Protein AF-A0A6C0I643-F1 (afdb_monomer_lite)

Secondary structure (DSSP, 8-state):
----HHHHHHHH-HHHHHHHGGGG-EEEEHHHHHSSPPSEEEEE-TT----HHHHHHHHHHHHTTSTT-HHHHHHHHHHHHHHHHHGGGS--TT-SEEEEEETTEEEEEEEEGGGTTS--SEEEEEEHHHHHHHHHHHHHHHHHHHHHHHHHHHHHHHHHHHHHHHHHHHTT------TTSS--

Foldseek 3Di:
DQDQLVNLCVLLDLVNLLVCQQVQKDKDFVVLVVPADELEEAEAEPVRPDDLVVVLVVLCVSCVPPPPPDSVSVSVSVVSVSCVVNVVVHPPNLAQWEFEDEPPHTYYIYGYPVCPVPNSRIYIYHYSVSSSVVSVVSSVVVVVVVVVVVVVVVVVVVVVVVVVVVVCVVVVNDPDDPVPPVPD

Sequence (184 aa):
MVYSIDNLIQQCGKQTAMDILPSLFIKINTSSAVEKMSMLDYEYDVFFNISSYMVTNELIKAYINKENSTEYVQELMSVISLFYNCRNSIDSADVDYIVISYLGDFQVRFKNKSATDKPYGKSLYLDMQSLRIALIDEYTIQIWRRNYMVFRNGVKMIGGYFALKYVLDYFGINYYNWSGLIGM

Radius of gyration: 25.9 Å; chains: 1; bounding box: 64×32×79 Å

Organism: NCBI:txid1070528

pLDDT: mean 79.0, std 12.14, range [32.66, 92.5]

Structure (mmCIF, N/CA/C/O backbone):
data_AF-A0A6C0I643-F1
#
_entry.id   AF-A0A6C0I643-F1
#
loop_
_atom_site.group_PDB
_atom_site.id
_atom_site.type_symbol
_atom_site.label_atom_id
_atom_site.label_alt_id
_atom_site.label_comp_id
_atom_site.label_asym_id
_atom_site.label_entity_id
_atom_site.label_seq_id
_atom_site.pdbx_PDB_ins_code
_atom_site.Cartn_x
_atom_site.Cartn_y
_atom_site.Cartn_z
_atom_site.occupancy
_atom_site.B_iso_or_equiv
_atom_site.auth_seq_id
_atom_site.auth_comp_id
_atom_site.auth_asym_id
_atom_site.auth_atom_id
_atom_site.pdbx_PDB_model_num
ATOM 1 N N . MET A 1 1 ? 19.540 -2.004 3.974 1.00 43.12 1 MET A N 1
ATOM 2 C CA . MET A 1 1 ? 18.983 -0.642 3.857 1.00 43.12 1 MET A CA 1
ATOM 3 C C . MET A 1 1 ? 17.473 -0.811 3.944 1.00 43.12 1 MET A C 1
ATOM 5 O O . MET A 1 1 ? 16.909 -1.411 3.040 1.00 43.12 1 MET A O 1
ATOM 9 N N . VAL A 1 2 ? 16.851 -0.476 5.076 1.00 56.78 2 VAL A N 1
ATOM 10 C CA . VAL A 1 2 ? 15.389 -0.574 5.227 1.00 56.78 2 VAL A CA 1
ATOM 11 C C . VAL A 1 2 ? 14.826 0.738 4.694 1.00 56.78 2 VAL A C 1
ATOM 13 O O . VAL A 1 2 ? 15.114 1.792 5.248 1.00 56.78 2 VAL A O 1
ATOM 16 N N . TYR A 1 3 ? 14.132 0.705 3.557 1.00 70.88 3 TYR A N 1
ATOM 17 C CA . TYR A 1 3 ? 13.508 1.908 3.009 1.00 70.88 3 TYR A CA 1
ATOM 18 C C . TYR A 1 3 ? 1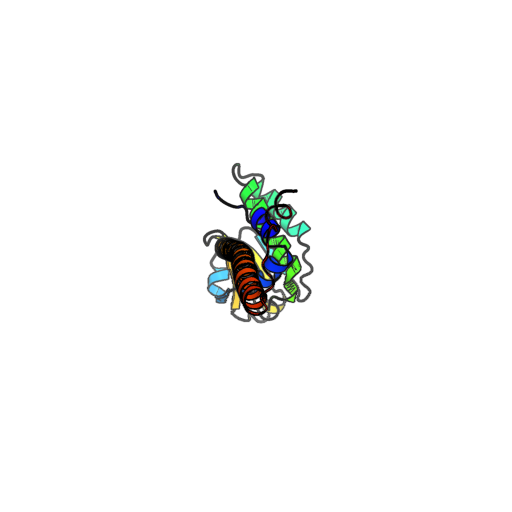2.211 2.178 3.765 1.00 70.88 3 TYR A C 1
ATOM 20 O O . TYR A 1 3 ? 11.333 1.311 3.775 1.00 70.88 3 TYR A O 1
ATOM 28 N N . SER A 1 4 ? 12.087 3.355 4.382 1.00 85.94 4 SER A N 1
ATOM 29 C CA . SER A 1 4 ? 10.826 3.794 4.980 1.00 85.94 4 SER A CA 1
ATOM 30 C C . SER A 1 4 ? 9.737 3.887 3.908 1.00 85.94 4 SER A C 1
ATOM 32 O O . SER A 1 4 ? 10.012 4.212 2.748 1.00 85.94 4 SER A O 1
ATOM 34 N N . ILE A 1 5 ? 8.488 3.606 4.291 1.00 86.50 5 ILE A N 1
ATOM 35 C CA . ILE A 1 5 ? 7.346 3.670 3.363 1.00 86.50 5 ILE A CA 1
ATOM 36 C C . ILE A 1 5 ? 7.222 5.070 2.746 1.00 86.50 5 ILE A C 1
ATOM 38 O O . ILE A 1 5 ? 6.953 5.189 1.554 1.00 86.50 5 ILE A O 1
ATOM 42 N N . ASP A 1 6 ? 7.489 6.125 3.517 1.00 87.88 6 ASP A N 1
ATOM 43 C CA . ASP A 1 6 ? 7.437 7.500 3.015 1.00 87.88 6 ASP A CA 1
ATOM 44 C C . ASP A 1 6 ? 8.450 7.751 1.889 1.00 87.88 6 ASP A C 1
ATOM 46 O O . ASP A 1 6 ? 8.089 8.245 0.820 1.00 87.88 6 ASP A O 1
ATOM 50 N N . ASN A 1 7 ? 9.700 7.310 2.074 1.00 88.38 7 ASN A N 1
ATOM 51 C CA . ASN A 1 7 ? 10.729 7.427 1.043 1.00 88.38 7 ASN A CA 1
ATOM 52 C C . ASN A 1 7 ? 10.357 6.636 -0.217 1.00 88.38 7 ASN A C 1
ATOM 54 O O . ASN A 1 7 ? 10.572 7.118 -1.328 1.00 88.38 7 ASN A O 1
ATOM 58 N N . LEU A 1 8 ? 9.773 5.445 -0.062 1.00 88.69 8 LEU A N 1
ATOM 59 C CA . LEU A 1 8 ? 9.316 4.638 -1.195 1.00 88.69 8 LEU A CA 1
ATOM 60 C C . LEU A 1 8 ? 8.178 5.323 -1.962 1.00 88.69 8 LEU A C 1
ATOM 62 O O . LEU A 1 8 ? 8.207 5.354 -3.192 1.00 88.69 8 LEU A O 1
ATOM 66 N N . ILE A 1 9 ? 7.214 5.927 -1.260 1.00 89.25 9 ILE A N 1
ATOM 67 C CA . ILE A 1 9 ? 6.133 6.707 -1.880 1.00 89.25 9 ILE A CA 1
ATOM 68 C C . ILE A 1 9 ? 6.710 7.895 -2.660 1.00 89.25 9 ILE A C 1
ATOM 70 O O . ILE A 1 9 ? 6.294 8.147 -3.793 1.00 89.25 9 ILE A O 1
ATOM 74 N N . GLN A 1 10 ? 7.679 8.614 -2.088 1.00 89.94 10 GLN A N 1
ATOM 75 C CA . GLN A 1 10 ? 8.332 9.738 -2.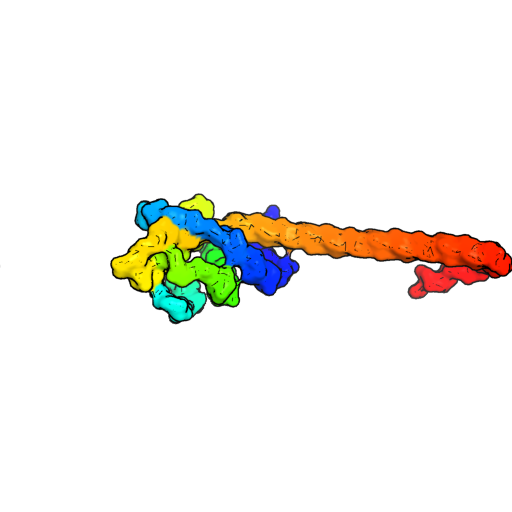764 1.00 89.94 10 GLN A CA 1
ATOM 76 C C . GLN A 1 10 ? 9.093 9.291 -4.021 1.00 89.94 10 GLN A C 1
ATOM 78 O O . GLN A 1 10 ? 9.027 9.966 -5.047 1.00 89.94 10 GLN A O 1
ATOM 83 N N . GLN A 1 11 ? 9.775 8.145 -3.968 1.00 88.69 11 GLN A N 1
ATOM 84 C CA . GLN A 1 11 ? 10.548 7.609 -5.092 1.00 88.69 11 GLN A CA 1
ATOM 85 C C . GLN A 1 11 ? 9.674 7.057 -6.226 1.00 88.69 11 GLN A C 1
ATOM 87 O O . GLN A 1 11 ? 9.994 7.287 -7.389 1.00 88.69 11 GLN A O 1
ATOM 92 N N . CYS A 1 12 ? 8.583 6.355 -5.907 1.00 87.69 12 CYS A N 1
ATOM 93 C CA . CYS A 1 12 ? 7.667 5.785 -6.908 1.00 87.69 12 CYS A CA 1
ATOM 94 C C . CYS A 1 12 ? 6.665 6.808 -7.462 1.00 87.69 12 CYS A C 1
ATOM 96 O O . CYS A 1 12 ? 6.056 6.582 -8.512 1.00 87.69 12 CYS A O 1
ATOM 98 N N . GLY A 1 13 ? 6.458 7.903 -6.727 1.00 88.69 13 GLY A N 1
ATOM 99 C CA . GLY A 1 13 ? 5.405 8.883 -6.950 1.00 88.69 13 GLY A CA 1
ATOM 100 C C . GLY A 1 13 ? 4.137 8.566 -6.151 1.00 88.69 13 GLY A C 1
ATOM 101 O O . GLY A 1 13 ? 3.645 7.437 -6.129 1.00 88.69 13 GLY A O 1
ATOM 102 N N . LYS A 1 14 ? 3.558 9.606 -5.534 1.00 89.75 14 LYS A N 1
ATOM 103 C CA . LYS A 1 14 ? 2.341 9.493 -4.711 1.00 89.75 14 LYS A CA 1
ATOM 104 C C . LYS A 1 14 ? 1.160 8.891 -5.477 1.00 89.75 14 LYS A C 1
ATOM 106 O O . LYS A 1 14 ? 0.424 8.098 -4.904 1.00 89.75 14 LYS A O 1
ATOM 111 N N . GLN A 1 15 ? 0.987 9.250 -6.751 1.00 90.62 15 GLN A N 1
ATOM 112 C CA . GLN A 1 15 ? -0.096 8.711 -7.581 1.00 90.62 15 GLN A CA 1
ATOM 113 C C . GLN A 1 15 ? 0.035 7.199 -7.756 1.00 90.62 15 GLN A C 1
ATOM 115 O O . GLN A 1 15 ? -0.902 6.476 -7.453 1.00 90.62 15 GLN A O 1
ATOM 120 N N . THR A 1 16 ? 1.226 6.721 -8.112 1.00 90.25 16 THR A N 1
ATOM 121 C CA . THR A 1 16 ? 1.519 5.292 -8.256 1.00 90.25 16 THR A CA 1
ATOM 122 C C . THR A 1 16 ? 1.202 4.519 -6.975 1.00 90.25 16 THR A C 1
ATOM 124 O O . THR A 1 16 ? 0.566 3.471 -7.013 1.00 90.25 16 THR A O 1
ATOM 127 N N . ALA A 1 17 ? 1.587 5.062 -5.815 1.00 90.56 17 ALA A N 1
ATOM 128 C CA . ALA A 1 17 ? 1.269 4.449 -4.529 1.00 90.56 17 ALA A CA 1
ATOM 129 C C . ALA A 1 17 ? -0.250 4.397 -4.260 1.00 90.56 17 ALA A C 1
ATOM 131 O O . ALA A 1 17 ? -0.745 3.389 -3.758 1.00 90.56 17 ALA A O 1
ATOM 132 N N . MET A 1 18 ? -0.996 5.449 -4.620 1.00 91.44 18 MET A N 1
ATOM 133 C CA . MET A 1 18 ? -2.463 5.475 -4.520 1.00 91.44 18 MET A CA 1
ATOM 134 C C . MET A 1 18 ? -3.142 4.501 -5.488 1.00 91.44 18 MET A C 1
ATOM 136 O O . MET A 1 18 ? -4.204 3.982 -5.158 1.00 91.44 18 MET A O 1
ATOM 140 N N . ASP A 1 19 ? -2.541 4.239 -6.647 1.00 90.81 19 ASP A N 1
ATOM 141 C CA . ASP A 1 19 ? -3.071 3.300 -7.639 1.00 90.81 19 ASP A CA 1
ATOM 142 C C . ASP A 1 19 ? -2.846 1.839 -7.206 1.00 90.81 19 ASP A C 1
ATOM 144 O O . ASP A 1 19 ? -3.694 0.978 -7.440 1.00 90.81 19 ASP A O 1
ATOM 148 N N . ILE A 1 20 ? -1.730 1.555 -6.523 1.00 91.31 20 ILE A N 1
ATOM 149 C CA . ILE A 1 20 ? -1.397 0.215 -6.019 1.00 91.31 20 ILE A CA 1
ATOM 150 C C . ILE A 1 20 ? -2.209 -0.132 -4.766 1.00 91.31 20 ILE A C 1
ATOM 152 O O . ILE A 1 20 ? -2.690 -1.261 -4.647 1.00 91.31 20 ILE A O 1
ATOM 156 N N . LEU A 1 21 ? -2.381 0.813 -3.833 1.00 91.75 21 LEU A N 1
ATOM 157 C CA . LEU A 1 21 ? -2.927 0.531 -2.500 1.00 91.75 21 LEU A CA 1
ATOM 158 C C . LEU A 1 21 ? -4.264 -0.240 -2.502 1.00 91.75 21 LEU A C 1
ATOM 160 O O . LEU A 1 21 ? -4.356 -1.218 -1.758 1.00 91.75 21 LEU A O 1
ATOM 164 N N . PRO A 1 22 ? -5.285 0.119 -3.310 1.00 90.31 22 PRO A N 1
ATOM 165 C CA . PRO A 1 22 ? -6.567 -0.584 -3.306 1.00 90.31 22 PRO A CA 1
ATOM 166 C C . PRO A 1 22 ? -6.438 -2.078 -3.611 1.00 90.31 22 PRO A C 1
ATOM 168 O O . PRO A 1 22 ? -7.154 -2.886 -3.027 1.00 90.31 22 PRO A O 1
ATOM 171 N N . SER A 1 23 ? -5.493 -2.457 -4.479 1.00 90.75 23 SER A N 1
ATOM 172 C CA . SER A 1 23 ? -5.272 -3.856 -4.869 1.00 90.75 23 SER A CA 1
ATOM 173 C C . SER A 1 23 ? -4.659 -4.721 -3.762 1.00 90.75 23 SER A C 1
ATOM 175 O O . SER A 1 23 ? -4.735 -5.946 -3.827 1.00 90.75 23 SER A O 1
ATOM 177 N N . LEU A 1 24 ? -4.074 -4.094 -2.739 1.00 92.00 24 LEU A N 1
ATOM 178 C CA . LEU A 1 24 ? -3.425 -4.780 -1.622 1.00 92.00 24 LEU A CA 1
ATOM 179 C C . LEU A 1 24 ? -4.389 -5.121 -0.484 1.00 92.00 24 LEU A C 1
ATOM 181 O O . LEU A 1 24 ? -4.018 -5.853 0.433 1.00 92.00 24 LEU A O 1
ATOM 185 N N . PHE A 1 25 ? -5.614 -4.596 -0.523 1.00 90.75 25 PHE A N 1
ATOM 186 C CA . PHE A 1 25 ? -6.627 -4.953 0.455 1.00 90.75 25 PHE A CA 1
ATOM 187 C C . PHE A 1 25 ? -7.164 -6.357 0.190 1.00 90.75 25 PHE A C 1
ATOM 189 O O . PHE A 1 25 ? -7.662 -6.673 -0.889 1.00 90.75 25 PHE A O 1
ATOM 196 N N . ILE A 1 26 ? -7.128 -7.190 1.224 1.00 90.25 26 ILE A N 1
ATOM 197 C CA . ILE A 1 26 ? -7.642 -8.556 1.189 1.00 90.25 26 ILE A CA 1
ATOM 198 C C . ILE A 1 26 ? -8.956 -8.598 1.965 1.00 90.25 26 ILE A C 1
ATOM 200 O O . ILE A 1 26 ? -9.055 -8.063 3.069 1.00 90.25 26 ILE A O 1
ATOM 204 N N . LYS A 1 27 ? -9.976 -9.253 1.404 1.00 89.81 27 LYS A N 1
ATOM 205 C CA . LYS A 1 27 ? -11.232 -9.515 2.117 1.00 89.81 27 LYS A CA 1
ATOM 206 C C . LYS A 1 27 ? -11.026 -10.708 3.059 1.00 89.81 27 LYS A C 1
ATOM 208 O O . LYS A 1 27 ? -10.778 -11.819 2.600 1.00 89.81 27 LYS A O 1
ATOM 213 N N . ILE A 1 28 ? -11.133 -10.476 4.364 1.00 86.94 28 ILE A N 1
ATOM 214 C CA . ILE A 1 28 ? -11.069 -11.499 5.417 1.00 86.94 28 ILE A CA 1
ATOM 215 C C . ILE A 1 28 ? -12.442 -11.680 6.069 1.00 86.94 28 ILE A C 1
ATOM 217 O O . ILE A 1 28 ? -13.304 -10.808 5.968 1.00 86.94 28 ILE A O 1
ATOM 221 N N . ASN A 1 29 ? -12.652 -12.807 6.750 1.00 86.25 29 ASN A N 1
ATOM 222 C CA . ASN A 1 29 ? -13.860 -13.001 7.549 1.00 86.25 29 ASN A CA 1
ATOM 223 C C . ASN A 1 29 ? -13.843 -12.050 8.755 1.00 86.25 29 ASN A C 1
ATOM 225 O O . ASN A 1 29 ? -12.818 -11.897 9.426 1.00 86.25 29 ASN A O 1
ATOM 229 N N . THR A 1 30 ? -14.985 -11.430 9.038 1.00 82.31 30 THR A N 1
ATOM 230 C CA . THR A 1 30 ? -15.157 -10.511 10.163 1.00 82.31 30 THR A CA 1
ATOM 231 C C . THR A 1 30 ? -14.813 -11.148 11.509 1.00 82.31 30 THR A C 1
ATOM 233 O O . THR A 1 30 ? -14.237 -10.471 12.358 1.00 82.31 30 THR A O 1
ATOM 236 N N . SER A 1 31 ? -15.067 -12.448 11.702 1.00 80.44 31 SER A N 1
ATOM 237 C CA . SER A 1 31 ? -14.719 -13.150 12.950 1.00 80.44 31 SER A CA 1
ATOM 238 C C . SER A 1 31 ? -13.229 -13.032 13.290 1.00 80.44 31 SER A C 1
ATOM 240 O O . SER A 1 31 ? -12.871 -12.644 14.400 1.00 80.44 31 SER A O 1
ATOM 242 N N . SER A 1 32 ? -12.360 -13.235 12.297 1.00 75.88 32 SER A N 1
ATOM 243 C CA . SER A 1 32 ? -10.907 -13.104 12.441 1.00 75.88 32 SER A CA 1
ATOM 244 C C . SER A 1 32 ? -10.470 -11.681 12.782 1.00 75.88 32 SER A C 1
ATOM 246 O O . SER A 1 32 ? -9.399 -11.482 13.356 1.00 75.88 32 SER A O 1
ATOM 248 N N . ALA A 1 33 ? -11.280 -10.684 12.417 1.00 73.69 33 ALA A N 1
ATOM 249 C CA . ALA A 1 33 ? -10.994 -9.297 12.728 1.00 73.69 33 ALA A CA 1
ATOM 250 C C . ALA A 1 33 ? -11.420 -8.907 14.148 1.00 73.69 33 ALA A C 1
ATOM 252 O O . ALA A 1 33 ? -10.737 -8.095 14.766 1.00 73.69 33 ALA A O 1
ATOM 253 N N . VAL A 1 34 ? -12.512 -9.484 14.656 1.00 74.12 34 VAL A N 1
ATOM 254 C CA . VAL A 1 34 ? -13.067 -9.214 15.993 1.00 74.12 34 VAL A CA 1
ATOM 255 C C . VAL A 1 34 ? -12.226 -9.856 17.097 1.00 74.12 34 VAL A C 1
ATOM 257 O O . VAL A 1 34 ? -12.039 -9.250 18.147 1.00 74.12 34 VAL A O 1
ATOM 260 N N . GLU A 1 35 ? -11.691 -11.054 16.857 1.00 72.88 35 GLU A N 1
ATOM 261 C CA . GLU A 1 35 ? -10.912 -11.809 17.852 1.00 72.88 35 GLU A CA 1
ATOM 262 C C . GLU A 1 35 ? -9.580 -11.142 18.228 1.00 72.88 35 GLU A C 1
ATOM 264 O O . GLU A 1 35 ? -9.071 -11.342 19.330 1.00 72.88 35 GLU A O 1
ATOM 269 N N . LYS A 1 36 ? -9.005 -10.333 17.331 1.00 76.00 36 LYS A N 1
ATOM 270 C CA . LYS A 1 36 ? -7.760 -9.605 17.598 1.00 76.00 36 LYS A CA 1
ATOM 271 C C . LYS A 1 36 ? -8.047 -8.285 18.306 1.00 76.00 36 LYS A C 1
ATOM 273 O O . LYS A 1 36 ? -8.983 -7.577 17.952 1.00 76.00 36 LYS A O 1
ATOM 278 N N . MET A 1 37 ? -7.215 -7.905 19.268 1.00 75.19 37 MET A N 1
ATOM 279 C CA . MET A 1 37 ? -7.291 -6.576 19.876 1.00 75.19 37 MET A CA 1
ATOM 280 C C . MET A 1 37 ? -6.604 -5.563 18.954 1.00 75.19 37 MET A C 1
ATOM 282 O O . MET A 1 37 ? -5.454 -5.759 18.567 1.00 75.19 37 MET A O 1
ATOM 286 N N . SER A 1 38 ? -7.320 -4.512 18.568 1.00 78.75 38 SER A N 1
ATOM 287 C CA . SER A 1 38 ? -6.771 -3.360 17.849 1.00 78.75 38 SER A CA 1
ATOM 288 C C . SER A 1 38 ? -6.223 -2.352 18.846 1.00 78.75 38 SER A C 1
ATOM 290 O O . SER A 1 38 ? -6.775 -2.163 19.930 1.00 78.75 38 SER A O 1
ATOM 292 N N . MET A 1 39 ? -5.139 -1.678 18.472 1.00 77.50 39 MET A N 1
ATOM 293 C CA . MET A 1 39 ? -4.601 -0.601 19.299 1.00 77.50 39 MET A CA 1
ATOM 294 C C . MET A 1 39 ? -5.484 0.652 19.254 1.00 77.50 39 MET A C 1
ATOM 296 O O . MET A 1 39 ? -5.639 1.321 20.273 1.00 77.50 39 MET A O 1
ATOM 300 N N . LEU A 1 40 ? -6.080 0.948 18.097 1.00 80.50 40 LEU A N 1
ATOM 301 C CA . LEU A 1 40 ? -7.059 2.018 17.928 1.00 80.50 40 LEU A CA 1
ATOM 302 C C . LEU A 1 40 ? -8.279 1.526 17.152 1.00 80.50 40 LEU A C 1
ATOM 304 O O . LEU A 1 40 ? -8.145 0.918 16.085 1.00 80.50 40 LEU A O 1
ATOM 308 N N . ASP A 1 41 ? -9.455 1.855 17.680 1.00 81.88 41 ASP A N 1
ATOM 309 C CA . ASP A 1 41 ? -10.755 1.583 17.079 1.00 81.88 41 ASP A CA 1
ATOM 310 C C . ASP A 1 41 ? -11.472 2.894 16.772 1.00 81.88 41 ASP A C 1
ATOM 312 O O . ASP A 1 41 ? -11.655 3.744 17.643 1.00 81.88 41 ASP A O 1
ATOM 316 N N . TYR A 1 42 ? -11.923 3.027 15.532 1.00 82.69 42 TYR A N 1
ATOM 317 C CA . TYR A 1 42 ? -12.713 4.155 15.064 1.00 82.69 42 TYR A CA 1
ATOM 318 C C . TYR A 1 42 ? -14.018 3.680 14.457 1.00 82.69 42 TYR A C 1
ATOM 320 O O . TYR A 1 42 ? -14.077 2.603 13.874 1.00 82.69 42 TYR A O 1
ATOM 328 N N . GLU A 1 43 ? -15.045 4.519 14.503 1.00 81.44 43 GLU A N 1
ATOM 329 C CA . GLU A 1 43 ? -16.298 4.270 13.795 1.00 81.44 43 GLU A CA 1
ATOM 330 C C . GLU A 1 43 ? -16.484 5.273 12.663 1.00 81.44 43 GLU A C 1
ATOM 332 O O . GLU A 1 43 ? -16.388 6.482 12.881 1.00 81.44 43 GLU A O 1
ATOM 337 N N . TYR A 1 44 ? -16.806 4.783 11.469 1.00 77.50 44 TYR A N 1
ATOM 338 C CA . TYR A 1 44 ? -17.067 5.614 10.299 1.00 77.50 44 TYR A CA 1
ATOM 339 C C . TYR A 1 44 ? -18.489 5.411 9.771 1.00 77.50 44 TYR A C 1
ATOM 341 O O . TYR A 1 44 ? -19.084 4.342 9.904 1.00 77.50 44 TYR A O 1
ATOM 349 N N . ASP A 1 45 ? -19.049 6.476 9.203 1.00 71.75 45 ASP A N 1
ATOM 350 C CA . ASP A 1 45 ? -20.286 6.460 8.426 1.00 71.75 45 ASP A CA 1
ATOM 351 C C . ASP A 1 45 ? -19.982 6.237 6.936 1.00 71.75 45 ASP A C 1
ATOM 353 O O . ASP A 1 45 ? -18.827 6.259 6.523 1.00 71.75 45 ASP A O 1
ATOM 357 N N . VAL A 1 46 ? -21.014 6.080 6.101 1.00 62.84 46 VAL A N 1
ATOM 358 C CA . VAL A 1 46 ? -20.877 5.898 4.638 1.00 62.84 46 VAL A CA 1
ATOM 359 C C . VAL A 1 46 ? -19.986 6.973 3.980 1.00 62.84 46 VAL A C 1
ATOM 361 O O . VAL A 1 46 ? -19.376 6.726 2.945 1.00 62.84 46 VAL A O 1
ATOM 364 N N . PHE A 1 47 ? -19.862 8.156 4.591 1.00 61.81 47 PHE A N 1
ATOM 365 C CA . PHE A 1 47 ? -19.071 9.279 4.079 1.00 61.81 47 PHE A CA 1
ATOM 366 C C . PHE A 1 47 ? -17.613 9.307 4.563 1.00 61.81 47 PHE A C 1
ATOM 368 O O . PHE A 1 47 ? -16.843 10.163 4.121 1.00 61.81 47 PHE A O 1
ATOM 375 N N . PHE A 1 48 ? -17.215 8.382 5.441 1.00 67.81 48 PHE A N 1
ATOM 376 C CA . PHE A 1 48 ? -15.881 8.306 6.032 1.00 67.81 48 PHE A CA 1
ATOM 377 C C . PHE A 1 48 ? -15.413 9.677 6.562 1.00 67.81 48 PHE A C 1
ATOM 379 O O . PHE A 1 48 ? -14.382 10.218 6.151 1.00 67.81 48 PHE A O 1
ATOM 386 N N . ASN A 1 49 ? -16.209 10.267 7.462 1.00 63.06 49 ASN A N 1
ATOM 387 C CA . ASN A 1 49 ? -15.995 11.624 7.991 1.00 63.06 49 ASN A CA 1
ATOM 388 C C . ASN A 1 49 ? -14.829 11.775 8.987 1.00 63.06 49 ASN A C 1
ATOM 390 O O . ASN A 1 49 ? -14.594 12.864 9.514 1.00 63.06 49 ASN A O 1
ATOM 394 N N . ILE A 1 50 ? -14.080 10.710 9.261 1.00 65.44 50 ILE A N 1
ATOM 395 C CA . ILE A 1 50 ? -12.889 10.805 10.105 1.00 65.44 50 ILE A CA 1
ATOM 396 C C . ILE A 1 50 ? -11.796 11.513 9.297 1.00 65.44 50 ILE A C 1
ATOM 398 O O . ILE A 1 50 ? -11.584 11.211 8.128 1.00 65.44 50 ILE A O 1
ATOM 402 N N . SER A 1 51 ? -11.103 12.484 9.891 1.00 72.00 51 SER A N 1
ATOM 403 C CA . SER A 1 51 ? -9.941 13.100 9.242 1.00 72.00 51 SER A CA 1
ATOM 404 C C . SER A 1 51 ? -8.681 12.281 9.515 1.00 72.00 51 SER A C 1
ATOM 406 O O . SER A 1 51 ? -8.492 11.770 10.622 1.00 72.00 51 SER A O 1
ATOM 408 N N . SER A 1 52 ? -7.771 12.218 8.538 1.00 73.12 52 SER A N 1
ATOM 409 C CA . SER A 1 52 ? -6.443 11.623 8.740 1.00 73.12 52 SER A CA 1
ATOM 410 C C . SER A 1 52 ? -5.726 12.248 9.937 1.00 73.12 52 SER A C 1
ATOM 412 O O . SER A 1 52 ? -5.169 11.527 10.757 1.00 73.12 52 SER A O 1
ATOM 414 N N . TYR A 1 53 ? -5.839 13.569 10.094 1.00 69.50 53 TYR A N 1
ATOM 415 C CA . TYR A 1 53 ? -5.237 14.336 11.182 1.00 69.50 53 TYR A CA 1
ATOM 416 C C . TYR A 1 53 ? -5.660 13.858 12.584 1.00 69.50 53 TYR A C 1
ATOM 418 O O . TYR A 1 53 ? -4.820 13.731 13.478 1.00 69.50 53 TYR A O 1
ATOM 426 N N . MET A 1 54 ? -6.949 13.554 12.781 1.00 72.50 54 MET A N 1
ATOM 427 C CA . MET A 1 54 ? -7.459 13.054 14.063 1.00 72.50 54 MET A CA 1
ATOM 428 C C . MET A 1 54 ? -6.840 11.697 14.414 1.00 72.50 54 MET A C 1
ATOM 430 O O . MET A 1 54 ? -6.299 11.537 15.507 1.00 72.50 54 MET A O 1
ATOM 434 N N . VAL A 1 55 ? -6.837 10.766 13.455 1.00 75.56 55 VAL A N 1
ATOM 435 C CA . VAL A 1 55 ? -6.247 9.428 13.629 1.00 75.56 55 VAL A CA 1
ATOM 436 C C . VAL A 1 55 ? -4.751 9.529 13.919 1.00 75.56 55 VAL A C 1
ATOM 438 O O . VAL A 1 55 ? -4.241 8.872 14.824 1.00 75.56 55 VAL A O 1
ATOM 441 N N . THR A 1 56 ? -4.033 10.396 13.200 1.00 73.19 56 THR A N 1
ATOM 442 C CA . THR A 1 56 ? -2.594 10.572 13.418 1.00 73.19 56 THR A CA 1
ATOM 443 C C . THR A 1 56 ? -2.271 11.151 14.793 1.00 73.19 56 THR A C 1
ATOM 445 O O . THR A 1 56 ? -1.314 10.713 15.424 1.00 73.19 56 THR A O 1
ATOM 448 N N . ASN A 1 57 ? -3.075 12.086 15.305 1.00 74.75 57 ASN A N 1
ATOM 449 C CA . ASN A 1 57 ? -2.854 12.662 16.633 1.00 74.75 57 ASN A CA 1
ATOM 450 C C . ASN A 1 57 ? -3.070 11.642 17.756 1.00 74.75 57 ASN A C 1
ATOM 452 O O . ASN A 1 57 ? -2.343 11.652 18.750 1.00 74.75 57 ASN A O 1
ATOM 456 N N . GLU A 1 58 ? -4.066 10.771 17.620 1.00 79.62 58 GLU A N 1
ATOM 457 C CA . GLU A 1 58 ? -4.317 9.707 18.591 1.00 79.62 58 GLU A CA 1
ATOM 458 C C . GLU A 1 58 ? -3.258 8.609 18.529 1.00 79.62 58 GLU A C 1
ATOM 460 O O . GLU A 1 58 ? -2.805 8.155 19.578 1.00 79.62 58 GLU A O 1
ATOM 465 N N . LEU A 1 59 ? -2.772 8.268 17.331 1.00 76.69 59 LEU A N 1
ATOM 466 C CA . LEU A 1 59 ? -1.606 7.400 17.167 1.00 76.69 59 LEU A CA 1
ATOM 467 C C . LEU A 1 59 ? -0.376 7.958 17.870 1.00 76.69 59 LEU A C 1
ATOM 469 O O . LEU A 1 59 ? 0.253 7.257 18.659 1.00 76.69 59 LEU A O 1
ATOM 473 N N . ILE A 1 60 ? -0.060 9.231 17.636 1.00 76.06 60 ILE A N 1
ATOM 474 C CA . ILE A 1 60 ? 1.064 9.896 18.295 1.00 76.06 60 ILE A CA 1
ATOM 475 C C . ILE A 1 60 ? 0.907 9.794 19.818 1.00 76.06 60 ILE A C 1
ATOM 477 O O . ILE A 1 60 ? 1.823 9.337 20.494 1.00 76.06 60 ILE A O 1
ATOM 481 N N . LYS A 1 61 ? -0.271 10.112 20.372 1.00 78.25 61 LYS A N 1
ATOM 482 C CA . LYS A 1 61 ? -0.533 9.985 21.818 1.00 78.25 61 LYS A CA 1
ATOM 483 C C . LYS A 1 61 ? -0.376 8.553 22.335 1.00 78.25 61 LYS A C 1
ATOM 485 O O . LYS A 1 61 ? 0.206 8.361 23.399 1.00 78.25 61 LYS A O 1
ATOM 490 N N . ALA A 1 62 ? -0.869 7.562 21.597 1.00 74.12 62 ALA A N 1
ATOM 491 C CA . ALA A 1 62 ? -0.801 6.158 21.992 1.00 74.12 62 ALA A CA 1
ATOM 492 C C . ALA A 1 62 ? 0.641 5.611 21.997 1.00 74.12 62 ALA A C 1
ATOM 494 O O . ALA A 1 62 ? 0.949 4.686 22.750 1.00 74.12 62 ALA A O 1
ATOM 495 N N . TYR A 1 63 ? 1.530 6.197 21.190 1.00 73.12 63 TYR A N 1
ATOM 496 C CA . TYR A 1 63 ? 2.913 5.747 21.026 1.00 73.12 63 TYR A CA 1
ATOM 497 C C . TYR A 1 63 ? 3.974 6.622 21.706 1.00 73.12 63 TYR A C 1
ATOM 499 O O . TYR A 1 63 ? 5.072 6.119 21.945 1.00 73.12 63 TYR A O 1
ATOM 507 N N . ILE A 1 64 ? 3.660 7.864 22.104 1.00 69.12 64 ILE A N 1
ATOM 508 C CA . ILE A 1 64 ? 4.565 8.758 22.860 1.00 69.12 64 ILE A CA 1
ATOM 509 C C . ILE A 1 64 ? 5.126 8.085 24.126 1.00 69.12 64 ILE A C 1
ATOM 511 O O . ILE A 1 64 ? 6.259 8.354 24.511 1.00 69.12 64 ILE A O 1
ATOM 515 N N . ASN A 1 65 ? 4.379 7.164 24.739 1.00 62.91 65 ASN A N 1
ATOM 516 C CA . ASN A 1 65 ? 4.807 6.458 25.952 1.00 62.91 65 ASN A CA 1
ATOM 517 C C . ASN A 1 65 ? 5.670 5.206 25.689 1.00 62.91 65 ASN A C 1
ATOM 519 O O . ASN A 1 65 ? 6.084 4.547 26.640 1.00 62.91 65 ASN A O 1
ATOM 523 N N . LYS A 1 66 ? 5.929 4.837 24.426 1.00 64.69 66 LYS A N 1
ATOM 524 C CA . LYS A 1 66 ? 6.770 3.688 24.051 1.00 64.69 66 LYS A CA 1
ATOM 525 C C . LYS A 1 66 ? 8.067 4.198 23.414 1.00 64.69 66 LYS A C 1
ATOM 527 O O . LYS A 1 66 ? 8.041 4.678 22.286 1.00 64.69 66 LYS A O 1
ATOM 532 N N . GLU A 1 67 ? 9.194 4.040 24.112 1.00 53.50 67 GLU A N 1
ATOM 533 C CA . GLU A 1 67 ? 10.534 4.592 23.800 1.00 53.50 67 GLU A CA 1
ATOM 534 C C . GLU A 1 67 ? 11.136 4.257 22.412 1.00 53.50 67 GLU A C 1
ATOM 536 O O . GLU A 1 67 ? 12.162 4.823 22.058 1.00 53.50 67 GLU A O 1
ATOM 541 N N . ASN A 1 68 ? 10.515 3.408 21.584 1.00 53.09 68 ASN A N 1
ATOM 542 C CA . ASN A 1 68 ? 11.062 2.956 20.288 1.00 53.09 68 ASN A CA 1
ATOM 543 C C . ASN A 1 68 ? 10.137 3.209 19.076 1.00 53.09 68 ASN A C 1
ATOM 545 O O . ASN A 1 68 ? 10.213 2.504 18.073 1.00 53.09 68 ASN A O 1
ATOM 549 N N . SER A 1 69 ? 9.212 4.168 19.157 1.00 61.16 69 SER A N 1
ATOM 550 C CA . SER A 1 69 ? 8.036 4.188 18.271 1.00 61.16 69 SER A CA 1
ATOM 551 C C . SER A 1 69 ? 8.015 5.228 17.147 1.00 61.16 69 SER A C 1
ATOM 553 O O . SER A 1 69 ? 7.100 5.185 16.329 1.00 61.16 69 SER A O 1
ATOM 555 N N . THR A 1 70 ? 8.968 6.159 17.063 1.00 70.06 70 THR A N 1
ATOM 556 C CA . THR A 1 70 ? 8.828 7.320 16.161 1.00 70.06 70 THR A CA 1
ATOM 557 C C . THR A 1 70 ? 8.823 6.938 14.682 1.00 70.06 70 THR A C 1
ATOM 559 O O . THR A 1 70 ? 7.945 7.388 13.951 1.00 70.06 70 THR A O 1
ATOM 562 N N . GLU A 1 71 ? 9.742 6.074 14.244 1.00 74.94 71 GLU A N 1
ATOM 563 C CA . GLU A 1 71 ? 9.821 5.623 12.846 1.00 74.94 71 GLU A CA 1
ATOM 564 C C . GLU A 1 71 ? 8.598 4.784 12.456 1.00 74.94 71 GLU A C 1
ATOM 566 O O . GLU A 1 71 ? 7.970 5.017 11.427 1.00 74.94 71 GLU A O 1
ATOM 571 N N . TYR A 1 72 ? 8.192 3.866 13.330 1.00 79.06 72 TYR A N 1
ATOM 572 C CA . TYR A 1 72 ? 7.007 3.040 13.124 1.00 79.06 72 TYR A CA 1
ATOM 573 C C . TYR A 1 72 ? 5.718 3.876 13.020 1.00 79.06 72 TYR A C 1
ATOM 575 O O . TYR A 1 72 ? 4.896 3.668 12.126 1.00 79.06 72 TYR A O 1
ATOM 583 N N . VAL A 1 73 ? 5.546 4.854 13.916 1.00 79.94 73 VAL A N 1
ATOM 584 C CA . VAL A 1 73 ? 4.402 5.774 13.886 1.00 79.94 73 VAL A CA 1
ATOM 585 C C . VAL A 1 73 ? 4.411 6.583 12.598 1.00 79.94 73 VAL A C 1
ATOM 587 O O . VAL A 1 73 ? 3.364 6.718 11.973 1.00 79.94 73 VAL A O 1
ATOM 590 N N . GLN A 1 74 ? 5.574 7.076 12.166 1.00 82.31 74 GLN A N 1
ATOM 591 C CA . GLN A 1 74 ? 5.703 7.790 10.896 1.00 82.31 74 GLN A CA 1
ATOM 592 C C . GLN A 1 74 ? 5.299 6.914 9.707 1.00 82.31 74 GLN A C 1
ATOM 594 O O . GLN A 1 74 ? 4.530 7.366 8.861 1.00 82.31 74 GLN A O 1
ATOM 599 N N . GLU A 1 75 ? 5.735 5.653 9.660 1.00 85.44 75 GLU A N 1
ATOM 600 C CA . GLU A 1 75 ? 5.318 4.728 8.603 1.00 85.44 75 GLU A CA 1
ATOM 601 C C . GLU A 1 75 ? 3.802 4.519 8.598 1.00 85.44 75 GLU A C 1
ATOM 603 O O . GLU A 1 75 ? 3.164 4.631 7.550 1.00 85.44 75 GLU A O 1
ATOM 608 N N . LEU A 1 76 ? 3.204 4.276 9.765 1.00 85.31 76 LEU A N 1
ATOM 609 C CA . LEU A 1 76 ? 1.762 4.092 9.895 1.00 85.31 76 LEU A CA 1
ATOM 610 C C . LEU A 1 76 ? 0.990 5.363 9.501 1.00 85.31 76 LEU A C 1
ATOM 612 O O . LEU A 1 76 ? -0.029 5.277 8.816 1.00 85.31 76 LEU A O 1
ATOM 616 N N . MET A 1 77 ? 1.498 6.547 9.858 1.00 85.38 77 MET A N 1
ATOM 617 C CA . MET A 1 77 ? 0.938 7.834 9.438 1.00 85.38 77 MET A CA 1
ATOM 618 C C . MET A 1 77 ? 0.967 7.998 7.915 1.00 85.38 77 MET A C 1
ATOM 620 O O . MET A 1 77 ? -0.040 8.418 7.338 1.00 85.38 77 MET A O 1
ATOM 624 N N . SER A 1 78 ? 2.072 7.644 7.251 1.00 88.38 78 SER A N 1
ATOM 625 C CA . SER A 1 78 ? 2.166 7.694 5.787 1.00 88.38 78 SER A CA 1
ATOM 626 C C . SER A 1 78 ? 1.163 6.741 5.131 1.00 88.38 78 SER A C 1
ATOM 628 O O . SER A 1 78 ? 0.478 7.142 4.189 1.00 88.38 78 SER A O 1
ATOM 630 N N . VAL A 1 79 ? 0.992 5.524 5.662 1.00 89.38 79 VAL A N 1
ATOM 631 C CA . VAL A 1 79 ? -0.000 4.555 5.156 1.00 89.38 79 VAL A CA 1
ATOM 632 C C . VAL A 1 79 ? -1.430 5.053 5.346 1.00 89.38 79 VAL A C 1
ATOM 634 O O . VAL A 1 79 ? -2.230 4.992 4.416 1.00 89.38 79 VAL A O 1
ATOM 637 N N . ILE A 1 80 ? -1.756 5.594 6.519 1.00 87.81 80 ILE A N 1
ATOM 638 C CA . ILE A 1 80 ? -3.087 6.142 6.801 1.00 87.81 80 ILE A CA 1
ATOM 639 C C . ILE A 1 80 ? -3.371 7.335 5.894 1.00 87.81 80 ILE A C 1
ATOM 641 O O . ILE A 1 80 ? -4.432 7.400 5.278 1.00 87.81 80 ILE A O 1
ATOM 645 N N . SER A 1 81 ? -2.420 8.259 5.755 1.00 87.44 81 SER A N 1
ATOM 646 C CA . SER A 1 81 ? -2.539 9.390 4.834 1.00 87.44 81 SER A CA 1
ATOM 647 C C . SER A 1 81 ? -2.793 8.920 3.400 1.00 87.44 81 SER A C 1
ATOM 649 O O . SER A 1 81 ? -3.697 9.427 2.735 1.00 87.44 81 SER A O 1
ATOM 651 N N . LEU A 1 82 ? -2.048 7.915 2.930 1.00 88.88 82 LEU A N 1
ATOM 652 C CA . LEU A 1 82 ? -2.241 7.315 1.612 1.00 88.88 82 LEU A CA 1
ATOM 653 C C . LEU A 1 82 ? -3.652 6.726 1.466 1.00 88.88 82 LEU A C 1
ATOM 655 O O . LEU A 1 82 ? -4.346 7.061 0.508 1.00 88.88 82 LEU A O 1
ATOM 659 N N . PHE A 1 83 ? -4.095 5.937 2.448 1.00 89.31 83 PHE A N 1
ATOM 660 C CA . PHE A 1 83 ? -5.434 5.350 2.496 1.00 89.31 83 PHE A CA 1
ATOM 661 C C . PHE A 1 83 ? -6.533 6.410 2.391 1.00 89.31 83 PHE A C 1
ATOM 663 O O . PHE A 1 83 ? -7.435 6.278 1.568 1.00 89.31 83 PHE A O 1
ATOM 670 N N . TYR A 1 84 ? -6.432 7.506 3.146 1.00 86.75 84 TYR A N 1
ATOM 671 C CA . TYR A 1 84 ? -7.394 8.606 3.060 1.00 86.75 84 TYR A CA 1
ATOM 672 C C . TYR A 1 84 ? -7.444 9.252 1.675 1.00 86.75 84 TYR A C 1
ATOM 674 O O . TYR A 1 84 ? -8.524 9.629 1.219 1.00 86.75 84 TYR A O 1
ATOM 682 N N . ASN A 1 85 ? -6.301 9.361 0.994 1.00 86.12 85 ASN A N 1
ATOM 683 C CA . ASN A 1 85 ? -6.240 9.961 -0.337 1.00 86.12 85 ASN A CA 1
ATOM 684 C C . ASN A 1 85 ? -6.869 9.065 -1.420 1.00 86.12 85 ASN A C 1
ATOM 686 O O . ASN A 1 85 ? -7.420 9.592 -2.382 1.00 86.12 85 ASN A O 1
ATOM 690 N N . CYS A 1 86 ? -6.824 7.737 -1.271 1.00 86.25 86 CYS A N 1
ATOM 691 C CA . CYS A 1 86 ? -7.380 6.791 -2.248 1.00 86.25 86 CYS A CA 1
ATOM 692 C C . CYS A 1 86 ? -8.651 6.071 -1.768 1.00 86.25 86 CYS A C 1
ATOM 694 O O . CYS A 1 86 ? -9.091 5.118 -2.408 1.00 86.25 86 CYS A O 1
ATOM 696 N N . ARG A 1 87 ? -9.263 6.514 -0.662 1.00 82.56 87 ARG A N 1
ATOM 697 C CA . ARG A 1 87 ? -10.421 5.849 -0.035 1.00 82.56 87 ARG A CA 1
ATOM 698 C C . ARG A 1 87 ? -11.589 5.612 -0.993 1.00 82.56 87 ARG A C 1
ATOM 700 O O . ARG A 1 87 ? -12.246 4.586 -0.911 1.00 82.56 87 ARG A O 1
ATOM 707 N N . ASN A 1 88 ? -11.807 6.534 -1.933 1.00 82.75 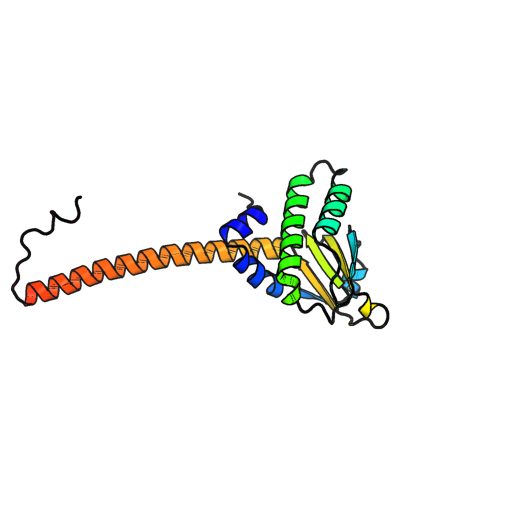88 ASN A N 1
ATOM 708 C CA . ASN A 1 88 ? -12.895 6.445 -2.910 1.00 82.75 88 ASN A CA 1
ATOM 709 C C . ASN A 1 88 ? -12.691 5.298 -3.914 1.00 82.75 88 ASN A C 1
ATOM 711 O O . ASN A 1 88 ? -13.650 4.850 -4.532 1.00 82.75 88 ASN A O 1
ATOM 715 N N . SER A 1 89 ? -11.452 4.832 -4.078 1.00 84.00 89 SER A N 1
ATOM 716 C CA . SER A 1 89 ? -11.098 3.698 -4.935 1.00 84.00 89 SER A CA 1
ATOM 717 C C . SER A 1 89 ? -11.171 2.358 -4.193 1.00 84.00 89 SER A C 1
ATOM 719 O O . SER A 1 89 ? -10.910 1.317 -4.790 1.00 84.00 89 SER A O 1
ATOM 721 N N . ILE A 1 90 ? -11.487 2.370 -2.892 1.00 83.62 90 ILE A N 1
ATOM 722 C CA . ILE A 1 90 ? -11.560 1.183 -2.041 1.00 83.62 90 ILE A CA 1
ATOM 723 C C . ILE A 1 90 ? -13.031 0.854 -1.787 1.00 83.62 90 ILE A C 1
ATOM 725 O O . ILE A 1 90 ? -13.780 1.668 -1.243 1.00 83.62 90 ILE A O 1
ATOM 729 N N . ASP A 1 91 ? -13.423 -0.367 -2.152 1.00 80.19 91 ASP A N 1
ATOM 730 C CA . ASP A 1 91 ? -14.764 -0.928 -1.953 1.00 80.19 91 ASP A CA 1
ATOM 731 C C . ASP A 1 91 ? -15.063 -1.150 -0.458 1.00 80.19 91 ASP A C 1
ATOM 733 O O . ASP A 1 91 ? -14.916 -2.246 0.083 1.00 80.19 91 ASP A O 1
ATOM 737 N N . SER A 1 92 ? -15.407 -0.055 0.220 1.00 80.00 92 SER A N 1
ATOM 738 C CA . SER A 1 92 ? -15.590 0.057 1.671 1.00 80.00 92 SER A CA 1
ATOM 739 C C . SER A 1 92 ? -17.060 0.105 2.105 1.00 80.00 92 SER A C 1
ATOM 741 O O . SER A 1 92 ? -17.344 0.102 3.300 1.00 80.00 92 SER A O 1
ATOM 743 N N . ALA A 1 93 ? -18.002 0.134 1.157 1.00 75.31 93 ALA A N 1
ATOM 744 C CA . ALA A 1 93 ? -19.429 0.240 1.457 1.00 75.31 93 ALA A CA 1
ATOM 745 C C . ALA A 1 93 ? -19.995 -1.054 2.075 1.00 75.31 93 ALA A C 1
ATOM 747 O O . ALA A 1 93 ? -20.758 -0.993 3.040 1.00 75.31 93 ALA A O 1
ATOM 748 N N . ASP A 1 94 ? -19.550 -2.208 1.569 1.00 82.75 94 ASP A N 1
ATOM 749 C CA . ASP A 1 94 ? -20.106 -3.532 1.887 1.00 82.75 94 ASP A CA 1
ATOM 750 C C . ASP A 1 94 ? -19.192 -4.355 2.814 1.00 82.75 94 ASP A C 1
ATOM 752 O O . ASP A 1 94 ? -19.019 -5.568 2.646 1.00 82.75 94 ASP A O 1
ATOM 756 N N . VAL A 1 95 ? -18.530 -3.686 3.761 1.00 86.50 95 VAL A N 1
ATOM 757 C CA . VAL A 1 95 ? -17.599 -4.323 4.704 1.00 86.50 95 VAL A CA 1
ATOM 758 C C . VAL A 1 95 ? -17.842 -3.848 6.129 1.00 86.50 95 VAL A C 1
ATOM 760 O O . VAL A 1 95 ? -18.197 -2.694 6.371 1.00 86.50 95 VAL A O 1
ATOM 763 N N . ASP A 1 96 ? -17.628 -4.754 7.079 1.00 85.31 96 ASP A N 1
ATOM 764 C CA . ASP A 1 96 ? -17.847 -4.503 8.504 1.00 85.31 96 ASP A CA 1
ATOM 765 C C . ASP A 1 96 ? -16.708 -3.676 9.097 1.00 85.31 96 ASP A C 1
ATOM 767 O O . ASP A 1 96 ? -16.931 -2.718 9.843 1.00 85.31 96 ASP A O 1
ATOM 771 N N . TYR A 1 97 ? -15.475 -4.036 8.736 1.00 87.19 97 TYR A N 1
ATOM 772 C CA . TYR A 1 97 ? -14.271 -3.388 9.231 1.00 87.19 97 TYR A CA 1
ATOM 773 C C . TYR A 1 97 ? -13.254 -3.144 8.120 1.00 87.19 97 TYR A C 1
ATOM 775 O O . TYR A 1 97 ? -13.133 -3.934 7.186 1.00 87.19 97 TYR A O 1
ATOM 783 N N . ILE A 1 98 ? -12.465 -2.084 8.274 1.00 89.25 98 ILE A N 1
ATOM 784 C CA . ILE A 1 98 ? -11.214 -1.868 7.546 1.00 89.25 98 ILE A CA 1
ATOM 785 C C . ILE A 1 98 ? -10.091 -1.909 8.571 1.00 89.25 98 ILE A C 1
ATOM 787 O O . ILE A 1 98 ? -10.098 -1.146 9.534 1.00 89.25 98 ILE A O 1
ATOM 791 N N . VAL A 1 99 ? -9.139 -2.810 8.380 1.00 89.81 99 VAL A N 1
ATOM 792 C CA . VAL A 1 99 ? -8.052 -3.067 9.317 1.00 89.81 99 VAL A CA 1
ATOM 793 C C . VAL A 1 99 ? -6.723 -2.774 8.644 1.00 89.81 99 VAL A C 1
ATOM 795 O O . VAL A 1 99 ? -6.430 -3.310 7.578 1.00 89.81 99 VAL A O 1
ATOM 798 N N . ILE A 1 100 ? -5.899 -1.975 9.315 1.00 90.19 100 ILE A N 1
ATOM 799 C CA . ILE A 1 100 ? -4.492 -1.772 8.984 1.00 90.19 100 ILE A CA 1
ATOM 800 C C . ILE A 1 100 ? -3.659 -2.489 10.043 1.00 90.19 100 ILE A C 1
ATOM 802 O O . ILE A 1 100 ? -3.830 -2.278 11.249 1.00 90.19 100 ILE A O 1
ATOM 806 N N . SER A 1 101 ? -2.766 -3.357 9.586 1.00 89.44 101 SER A N 1
ATOM 807 C CA . SER A 1 101 ? -1.931 -4.200 10.434 1.00 89.44 101 SER A CA 1
ATOM 808 C C . SER A 1 101 ? -0.452 -4.067 10.100 1.00 89.44 101 SER A C 1
ATOM 810 O O . SER A 1 101 ? -0.074 -3.672 8.996 1.00 89.44 101 SER A O 1
ATOM 812 N N . TYR A 1 102 ? 0.376 -4.437 11.069 1.00 84.44 102 TYR A N 1
ATOM 813 C CA . TYR A 1 102 ? 1.819 -4.525 10.923 1.00 84.44 102 TYR A CA 1
ATOM 814 C C . TYR A 1 102 ? 2.293 -5.847 11.517 1.00 84.44 102 TYR A C 1
ATOM 816 O O . TYR A 1 102 ? 2.028 -6.115 12.687 1.00 84.44 102 TYR A O 1
ATOM 824 N N . LEU A 1 103 ? 2.960 -6.682 10.713 1.00 80.38 103 LEU A N 1
ATOM 825 C CA . LEU A 1 103 ? 3.467 -8.001 11.135 1.00 80.38 103 LEU A CA 1
ATOM 826 C C . LEU A 1 103 ? 2.392 -8.902 11.779 1.00 80.38 103 LEU A C 1
ATOM 828 O O . LEU A 1 103 ? 2.686 -9.730 12.635 1.00 80.38 103 LEU A O 1
ATOM 832 N N . GLY A 1 104 ? 1.135 -8.749 11.353 1.00 74.81 104 GLY A N 1
ATOM 833 C CA . GLY A 1 104 ? -0.001 -9.528 11.854 1.00 74.81 104 GLY A CA 1
ATOM 834 C C . GLY A 1 104 ? -0.711 -8.941 13.079 1.00 74.81 104 GLY A C 1
ATOM 835 O O . GLY A 1 104 ? -1.817 -9.404 13.390 1.00 74.81 104 GLY A O 1
ATOM 836 N N . ASP A 1 105 ? -0.153 -7.903 13.705 1.00 81.75 105 ASP A N 1
ATOM 837 C CA . ASP A 1 105 ? -0.778 -7.169 14.808 1.00 81.75 105 ASP A CA 1
ATOM 838 C C . ASP A 1 105 ? -1.649 -6.031 14.279 1.00 81.75 105 ASP A C 1
ATOM 840 O O . ASP A 1 105 ? -1.259 -5.290 13.372 1.00 81.75 105 ASP A O 1
ATOM 844 N N . PHE A 1 106 ? -2.850 -5.894 14.839 1.00 82.38 106 PHE A N 1
ATOM 845 C CA . PHE A 1 106 ? -3.846 -4.935 14.371 1.00 82.38 106 PHE A CA 1
ATOM 846 C C . PHE A 1 106 ? -3.612 -3.570 15.006 1.00 82.38 106 PHE A C 1
ATOM 848 O O . PHE A 1 106 ? -3.667 -3.406 16.223 1.00 82.38 106 PHE A O 1
ATOM 855 N N . GLN A 1 107 ? -3.374 -2.578 14.160 1.00 83.81 107 GLN A N 1
ATOM 856 C CA . GLN A 1 107 ? -2.911 -1.265 14.596 1.00 83.81 107 GLN A CA 1
ATOM 857 C C . GLN A 1 107 ? -4.076 -0.292 14.621 1.00 83.81 107 GLN A C 1
ATOM 859 O O . GLN A 1 107 ? -4.378 0.303 15.653 1.00 83.81 107 GLN A O 1
ATOM 864 N N . VAL A 1 108 ? -4.780 -0.199 13.495 1.00 85.25 108 VAL A N 1
ATOM 865 C CA . VAL A 1 108 ? -5.942 0.671 13.339 1.00 85.25 108 VAL A CA 1
ATOM 866 C C . VAL A 1 108 ? -7.078 -0.127 12.732 1.00 85.25 108 VAL A C 1
ATOM 868 O O . VAL A 1 108 ? -6.895 -0.822 11.730 1.00 85.25 108 VAL A O 1
ATOM 871 N N . ARG A 1 109 ? -8.260 -0.010 13.329 1.00 88.31 109 ARG A N 1
ATOM 872 C CA . ARG A 1 109 ? -9.490 -0.603 12.822 1.00 88.31 109 ARG A CA 1
ATOM 873 C C . ARG A 1 109 ? -10.556 0.473 12.686 1.00 88.31 109 ARG A C 1
ATOM 875 O O . ARG A 1 109 ? -10.848 1.209 13.621 1.00 88.31 109 ARG A O 1
ATOM 882 N N . PHE A 1 110 ? -11.162 0.529 11.512 1.00 87.19 110 PHE A N 1
ATOM 883 C CA . PHE A 1 110 ? -12.320 1.356 11.219 1.00 87.19 110 PHE A CA 1
ATOM 884 C C . PHE A 1 110 ? -13.541 0.448 11.145 1.00 87.19 110 PHE A C 1
ATOM 886 O O . PHE A 1 110 ? -13.583 -0.454 10.313 1.00 87.19 110 PHE A O 1
ATOM 893 N N . LYS A 1 111 ? -14.522 0.665 12.011 1.00 87.38 111 LYS A N 1
ATOM 894 C CA . LYS A 1 111 ? -15.798 -0.044 12.062 1.00 87.38 111 LYS A CA 1
ATOM 895 C C . LYS A 1 111 ? -16.851 0.732 11.284 1.00 87.38 111 LYS A C 1
ATOM 897 O O . LYS A 1 111 ? -17.068 1.916 11.543 1.00 87.38 111 LYS A O 1
ATOM 902 N N . ASN A 1 112 ? -17.521 0.058 10.361 1.00 84.62 112 ASN A N 1
ATOM 903 C CA . ASN A 1 112 ? -18.613 0.640 9.600 1.00 84.62 112 ASN A CA 1
ATOM 904 C C . ASN A 1 112 ? -19.867 0.722 10.477 1.00 84.62 112 ASN A C 1
ATOM 906 O O . ASN A 1 112 ? -20.356 -0.297 10.969 1.00 84.62 112 ASN A O 1
ATOM 910 N N . LYS A 1 113 ? -20.424 1.921 10.660 1.00 82.69 113 LYS A N 1
ATOM 911 C CA . LYS A 1 113 ? -21.663 2.094 11.431 1.00 82.69 113 LYS A CA 1
ATOM 912 C C . LYS A 1 113 ? -22.840 1.366 10.791 1.00 82.69 113 LYS A C 1
ATOM 914 O O . LYS A 1 113 ? -23.617 0.754 11.519 1.00 82.69 113 LYS A O 1
ATOM 919 N N . SER A 1 114 ? -22.929 1.352 9.461 1.00 77.81 114 SER A N 1
ATOM 920 C CA . SER A 1 114 ? -24.008 0.679 8.728 1.00 77.81 114 SER A CA 1
ATOM 921 C C . SER A 1 114 ? -23.988 -0.843 8.893 1.00 77.81 114 SER A C 1
ATOM 923 O O . SER A 1 114 ? -25.033 -1.479 8.795 1.00 77.81 114 SER A O 1
ATOM 925 N N . ALA A 1 115 ? -22.828 -1.423 9.205 1.00 77.12 115 ALA A N 1
ATOM 926 C CA . ALA A 1 115 ? -22.683 -2.850 9.481 1.00 77.12 115 ALA A CA 1
ATOM 927 C C . ALA A 1 115 ? -23.134 -3.260 10.895 1.00 77.12 115 ALA A C 1
ATOM 929 O O . ALA A 1 115 ? -23.222 -4.449 11.195 1.00 77.12 115 ALA A O 1
ATOM 930 N N . THR A 1 116 ? -23.421 -2.297 11.781 1.00 71.75 116 THR A N 1
ATOM 931 C CA . THR A 1 116 ? -23.796 -2.588 13.177 1.00 71.75 116 THR A CA 1
ATOM 932 C C . THR A 1 116 ? -25.162 -3.268 13.269 1.00 71.75 116 THR A C 1
ATOM 934 O O . THR A 1 116 ? -25.335 -4.174 14.079 1.00 71.75 116 THR A O 1
ATOM 937 N N . ASP A 1 117 ? -26.108 -2.869 12.414 1.00 71.56 117 ASP A N 1
ATOM 938 C CA . ASP A 1 117 ? -27.467 -3.424 12.404 1.00 71.56 117 ASP A CA 1
ATOM 939 C C . ASP A 1 117 ? -27.565 -4.715 11.575 1.00 71.56 117 ASP A C 1
ATOM 941 O O . ASP A 1 117 ? -28.360 -5.606 11.883 1.00 71.56 117 ASP A O 1
ATOM 945 N N . LYS A 1 118 ? -26.756 -4.826 10.513 1.00 78.56 118 LYS A N 1
ATOM 946 C CA . LYS A 1 118 ? -26.646 -6.012 9.654 1.00 78.56 118 LYS A CA 1
ATOM 947 C C . LYS A 1 118 ? -25.189 -6.215 9.223 1.00 78.56 118 LYS A C 1
ATOM 949 O O . LYS A 1 118 ? -24.746 -5.513 8.315 1.00 78.56 118 LYS A O 1
ATOM 954 N N . PRO A 1 119 ? -24.462 -7.173 9.823 1.00 81.38 119 PRO A N 1
ATOM 955 C CA . PRO A 1 119 ? -23.086 -7.442 9.436 1.00 81.38 119 PRO A CA 1
ATOM 956 C C . PRO A 1 119 ? -23.029 -8.100 8.053 1.00 81.38 119 PRO A C 1
ATOM 958 O O . PRO A 1 119 ? -23.788 -9.024 7.749 1.00 81.38 119 PRO A O 1
ATOM 961 N N . TYR A 1 120 ? -22.094 -7.646 7.228 1.00 82.62 120 TYR A N 1
ATOM 962 C CA . TYR A 1 120 ? -21.771 -8.190 5.912 1.00 82.62 120 TYR A CA 1
ATOM 963 C C . TYR A 1 120 ? -20.930 -9.474 6.002 1.00 82.62 120 TYR A C 1
ATOM 965 O O . TYR A 1 120 ? -20.859 -10.244 5.041 1.00 82.62 120 TYR A O 1
ATOM 973 N N . GLY A 1 121 ? -20.279 -9.719 7.145 1.00 84.12 121 GLY A N 1
ATOM 974 C CA . GLY A 1 121 ? -19.439 -10.893 7.399 1.00 84.12 121 GLY A CA 1
ATOM 975 C C . GLY A 1 121 ? -18.066 -10.836 6.723 1.00 84.12 121 GLY A C 1
ATOM 976 O O . GLY A 1 121 ? -17.347 -11.839 6.698 1.00 84.12 121 GLY A O 1
ATOM 977 N N . LYS A 1 122 ? -17.696 -9.682 6.159 1.00 89.19 122 LYS A N 1
ATOM 978 C CA . LYS A 1 122 ? -16.410 -9.451 5.494 1.00 89.19 122 LYS A CA 1
ATOM 979 C C . LYS A 1 122 ? -15.764 -8.168 6.003 1.00 89.19 122 LYS A C 1
ATOM 981 O O . LYS A 1 122 ? -16.431 -7.147 6.143 1.00 89.19 122 LYS A O 1
ATOM 986 N N . SER A 1 123 ? -14.447 -8.207 6.159 1.00 89.56 123 SER A N 1
ATOM 987 C CA . SER A 1 123 ? -13.611 -7.059 6.513 1.00 89.56 123 SER A CA 1
ATOM 988 C C . SER A 1 123 ? -12.488 -6.884 5.501 1.00 89.56 123 SER A C 1
ATOM 990 O O . SER A 1 123 ? -11.980 -7.864 4.960 1.00 89.56 123 SER A O 1
ATOM 992 N N . LEU A 1 124 ? -12.068 -5.646 5.261 1.00 91.12 124 LEU A N 1
ATOM 993 C CA . LEU A 1 124 ? -10.863 -5.345 4.497 1.00 91.12 124 LEU A CA 1
ATOM 994 C C . LEU A 1 124 ? -9.649 -5.366 5.412 1.00 91.12 124 LEU A C 1
ATOM 996 O O . LEU A 1 124 ? -9.654 -4.773 6.487 1.00 91.12 124 LEU A O 1
ATOM 1000 N N . TYR A 1 125 ? -8.600 -6.025 4.954 1.00 91.56 125 TYR A N 1
ATOM 1001 C CA . TYR A 1 125 ? -7.342 -6.169 5.658 1.00 91.56 125 TYR A CA 1
ATOM 1002 C C . TYR A 1 125 ? -6.204 -5.652 4.789 1.00 91.56 125 TYR A C 1
ATOM 1004 O O . TYR A 1 125 ? -6.061 -6.069 3.641 1.00 91.56 125 TYR A O 1
ATOM 1012 N N . LEU A 1 126 ? -5.393 -4.767 5.358 1.00 92.50 126 LEU A N 1
ATOM 1013 C CA . LEU A 1 126 ? -4.149 -4.293 4.778 1.00 92.50 126 LEU A CA 1
ATOM 1014 C C . LEU A 1 126 ? -3.000 -4.604 5.733 1.00 92.50 126 LEU A C 1
ATOM 1016 O O . LEU A 1 126 ? -3.038 -4.270 6.920 1.00 92.50 126 LEU A O 1
ATOM 1020 N N . ASP A 1 127 ? -1.952 -5.205 5.189 1.00 90.94 127 ASP A N 1
ATOM 1021 C CA . ASP A 1 127 ? -0.676 -5.364 5.870 1.00 90.94 127 ASP A CA 1
ATOM 1022 C C . ASP A 1 127 ? 0.341 -4.357 5.325 1.00 90.94 127 ASP A C 1
ATOM 1024 O O . ASP A 1 127 ? 0.577 -4.254 4.118 1.00 90.94 127 ASP A O 1
ATOM 1028 N N . MET A 1 128 ? 0.959 -3.607 6.232 1.00 89.94 128 MET A N 1
ATOM 1029 C CA . MET A 1 128 ? 1.961 -2.600 5.890 1.00 89.94 128 MET A CA 1
ATOM 1030 C C . MET A 1 128 ? 3.205 -3.205 5.228 1.00 89.94 128 MET A C 1
ATOM 1032 O O . MET A 1 128 ? 3.822 -2.541 4.395 1.00 89.94 128 MET A O 1
ATOM 1036 N N . GLN A 1 129 ? 3.587 -4.445 5.563 1.00 88.62 129 GLN A N 1
ATOM 1037 C CA . GLN A 1 129 ? 4.737 -5.087 4.913 1.00 88.62 129 GLN A CA 1
ATOM 1038 C C . GLN A 1 129 ? 4.426 -5.440 3.462 1.00 88.62 129 GLN A C 1
ATOM 1040 O O . GLN A 1 129 ? 5.241 -5.179 2.580 1.00 88.62 129 GLN A O 1
ATOM 1045 N N . SER A 1 130 ? 3.217 -5.936 3.205 1.00 89.88 130 SER A N 1
ATOM 1046 C CA . SER A 1 130 ? 2.722 -6.173 1.846 1.00 89.88 130 SER A CA 1
ATOM 1047 C C . SER A 1 130 ? 2.762 -4.894 0.994 1.00 89.88 130 SER A C 1
ATOM 1049 O O . SER A 1 130 ? 3.226 -4.927 -0.145 1.00 89.88 130 SER A O 1
ATOM 1051 N N . LEU A 1 131 ? 2.387 -3.742 1.564 1.00 91.00 131 LEU A N 1
ATOM 1052 C CA . LEU A 1 131 ? 2.538 -2.441 0.899 1.00 91.00 131 LEU A CA 1
ATOM 1053 C C . LEU A 1 131 ? 4.001 -2.065 0.646 1.00 91.00 131 LEU A C 1
ATOM 1055 O O . LEU A 1 131 ? 4.332 -1.617 -0.451 1.00 91.00 131 LEU A O 1
ATOM 1059 N N . ARG A 1 132 ? 4.888 -2.248 1.630 1.00 90.62 132 ARG A N 1
ATOM 1060 C CA . ARG A 1 132 ? 6.320 -1.957 1.461 1.00 90.62 132 ARG A CA 1
ATOM 1061 C C . ARG A 1 132 ? 6.914 -2.765 0.306 1.00 90.62 132 ARG A C 1
ATOM 1063 O O . ARG A 1 132 ? 7.625 -2.198 -0.518 1.00 90.62 132 ARG A O 1
ATOM 1070 N N . ILE A 1 133 ? 6.607 -4.060 0.238 1.00 90.38 133 ILE A N 1
ATOM 1071 C CA . ILE A 1 133 ? 7.080 -4.956 -0.825 1.00 90.38 133 ILE A CA 1
ATOM 1072 C C . ILE A 1 133 ? 6.566 -4.476 -2.185 1.00 90.38 133 ILE A C 1
ATOM 1074 O O . ILE A 1 133 ? 7.366 -4.280 -3.094 1.00 90.38 133 ILE A O 1
ATOM 1078 N N . ALA A 1 134 ? 5.268 -4.182 -2.299 1.00 91.62 134 ALA A N 1
ATOM 1079 C CA . ALA A 1 134 ? 4.682 -3.704 -3.549 1.00 91.62 134 ALA A CA 1
ATOM 1080 C C . ALA A 1 134 ? 5.321 -2.391 -4.045 1.00 91.62 134 ALA A C 1
ATOM 1082 O O . ALA A 1 134 ? 5.566 -2.228 -5.239 1.00 91.62 134 ALA A O 1
ATOM 1083 N N . LEU A 1 135 ? 5.643 -1.465 -3.135 1.00 90.75 135 LEU A N 1
ATOM 1084 C CA . LEU A 1 135 ? 6.337 -0.224 -3.489 1.00 90.75 135 LEU A CA 1
ATOM 1085 C C . LEU A 1 135 ? 7.793 -0.466 -3.922 1.00 90.75 135 LEU A C 1
ATOM 1087 O O . LEU A 1 135 ? 8.269 0.183 -4.850 1.00 90.75 135 LEU A O 1
ATOM 1091 N N . ILE A 1 136 ? 8.507 -1.396 -3.282 1.00 91.06 136 ILE A N 1
ATOM 1092 C CA . ILE A 1 136 ? 9.872 -1.774 -3.687 1.00 91.06 136 ILE A CA 1
ATOM 1093 C C . ILE A 1 136 ? 9.868 -2.406 -5.083 1.00 91.06 136 ILE A C 1
ATOM 1095 O O . ILE A 1 136 ? 10.736 -2.089 -5.905 1.00 91.06 136 ILE A O 1
ATOM 1099 N N . ASP A 1 137 ? 8.899 -3.275 -5.362 1.00 90.25 137 ASP A N 1
ATOM 1100 C CA . ASP A 1 137 ? 8.753 -3.916 -6.666 1.00 90.25 137 ASP A CA 1
ATOM 1101 C C . ASP A 1 137 ? 8.490 -2.873 -7.754 1.00 90.25 137 ASP A C 1
ATOM 1103 O O . ASP A 1 137 ? 9.187 -2.847 -8.772 1.00 90.25 137 ASP A O 1
ATOM 1107 N N . GLU A 1 138 ? 7.563 -1.944 -7.513 1.00 89.88 138 GLU A N 1
ATOM 1108 C CA . GLU A 1 138 ? 7.265 -0.870 -8.460 1.00 89.88 138 GLU A CA 1
ATOM 1109 C C . GLU A 1 138 ? 8.477 0.045 -8.691 1.00 89.88 138 GLU A C 1
ATOM 1111 O O . GLU A 1 138 ? 8.828 0.339 -9.837 1.00 89.88 138 GLU A O 1
ATOM 1116 N N . TYR A 1 139 ? 9.191 0.429 -7.628 1.00 89.44 139 TYR A N 1
ATOM 1117 C CA . TYR A 1 139 ? 10.434 1.196 -7.738 1.00 89.44 139 TYR A CA 1
ATOM 1118 C C . TYR A 1 139 ? 11.473 0.477 -8.612 1.00 89.44 139 TYR A C 1
ATOM 1120 O O . TYR A 1 139 ? 12.091 1.071 -9.505 1.00 89.44 139 TYR A O 1
ATOM 1128 N N . THR A 1 140 ? 11.634 -0.828 -8.397 1.00 87.75 140 THR A N 1
ATOM 1129 C CA . THR A 1 140 ? 12.577 -1.664 -9.145 1.00 87.75 140 THR A CA 1
ATOM 1130 C C . THR A 1 140 ? 12.180 -1.753 -10.619 1.00 87.75 140 THR A C 1
ATOM 1132 O O . THR A 1 140 ? 13.033 -1.604 -11.501 1.00 87.75 140 THR A O 1
ATOM 1135 N N . ILE A 1 141 ? 10.886 -1.916 -10.912 1.00 88.62 141 ILE A N 1
ATOM 1136 C CA . ILE A 1 141 ? 10.347 -1.929 -12.278 1.00 88.62 141 ILE A CA 1
ATOM 1137 C C . ILE A 1 141 ? 10.591 -0.588 -12.971 1.00 88.62 141 ILE A C 1
ATOM 1139 O O . ILE A 1 141 ? 10.998 -0.570 -14.136 1.00 88.62 141 ILE A O 1
ATOM 1143 N N . GLN A 1 142 ? 10.388 0.537 -12.284 1.00 87.88 142 GLN A N 1
ATOM 1144 C CA . GLN A 1 142 ? 10.630 1.865 -12.851 1.00 87.88 142 GLN A CA 1
ATOM 1145 C C . GLN A 1 142 ? 12.105 2.077 -13.204 1.00 87.88 142 GLN A C 1
ATOM 1147 O O . GLN A 1 142 ? 12.414 2.519 -14.316 1.00 87.88 142 GLN A O 1
ATOM 1152 N N . ILE A 1 143 ? 13.026 1.699 -12.310 1.00 87.00 143 ILE A N 1
ATOM 1153 C CA . ILE A 1 143 ? 14.468 1.743 -12.594 1.00 87.00 143 ILE A CA 1
ATOM 1154 C C . ILE A 1 143 ? 14.801 0.867 -13.799 1.00 87.00 143 ILE A C 1
ATOM 1156 O O . ILE A 1 143 ? 15.510 1.303 -14.711 1.00 87.00 143 ILE A O 1
ATOM 1160 N N . TRP A 1 144 ? 14.283 -0.360 -13.821 1.00 88.94 144 TRP A N 1
ATOM 1161 C CA . TRP A 1 144 ? 14.558 -1.299 -14.897 1.00 88.94 144 TRP A CA 1
ATOM 1162 C C . TRP A 1 144 ? 14.035 -0.785 -16.239 1.00 88.94 144 TRP A C 1
ATOM 1164 O O . TRP A 1 144 ? 14.776 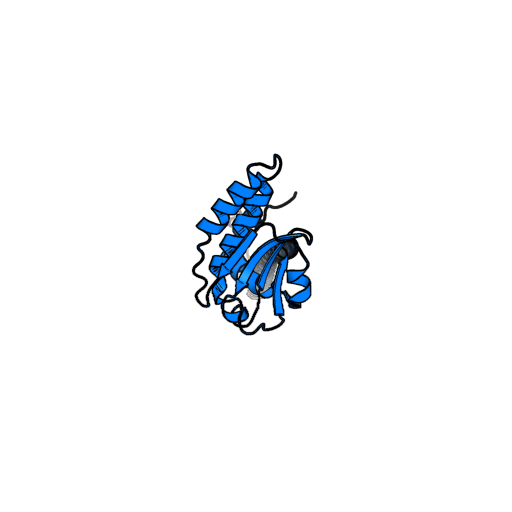-0.779 -17.220 1.00 88.94 144 TRP A O 1
ATOM 1174 N N . ARG A 1 145 ? 12.808 -0.248 -16.281 1.00 86.62 145 ARG A N 1
ATOM 1175 C CA . ARG A 1 145 ? 12.234 0.395 -17.474 1.00 86.62 145 ARG A CA 1
ATOM 1176 C C . ARG A 1 145 ? 13.084 1.566 -17.945 1.00 86.62 145 ARG A C 1
ATOM 1178 O O . ARG A 1 145 ? 13.350 1.661 -19.142 1.00 86.62 145 ARG A O 1
ATOM 1185 N N . ARG A 1 146 ? 13.547 2.428 -17.034 1.00 84.19 146 ARG A N 1
ATOM 1186 C CA . ARG A 1 146 ? 14.422 3.558 -17.376 1.00 84.19 146 ARG A CA 1
ATOM 1187 C C . ARG A 1 146 ? 15.722 3.073 -18.011 1.00 84.19 146 ARG A C 1
ATOM 1189 O O . ARG A 1 146 ? 16.082 3.528 -19.094 1.00 84.19 146 ARG A O 1
ATOM 1196 N N . ASN A 1 147 ? 16.394 2.115 -17.379 1.00 84.69 147 ASN A N 1
ATOM 1197 C CA . ASN A 1 147 ? 17.657 1.571 -17.874 1.00 84.69 147 ASN A CA 1
ATOM 1198 C C . ASN A 1 147 ? 17.471 0.841 -19.211 1.00 84.69 147 ASN A C 1
ATOM 1200 O O . ASN A 1 147 ? 18.258 1.032 -20.136 1.00 84.69 147 ASN A O 1
ATOM 1204 N N . TYR A 1 148 ? 16.392 0.069 -19.351 1.00 84.62 148 TYR A N 1
ATOM 1205 C CA . TYR A 1 148 ? 16.047 -0.610 -20.594 1.00 84.62 148 TYR A CA 1
ATOM 1206 C C . TYR A 1 148 ? 15.730 0.376 -21.724 1.00 84.62 148 TYR A C 1
ATOM 1208 O O . TYR A 1 148 ? 16.164 0.167 -22.854 1.00 84.62 148 TYR A O 1
ATOM 1216 N N . MET A 1 149 ? 15.019 1.475 -21.447 1.00 80.94 149 MET A N 1
ATOM 1217 C CA . MET A 1 149 ? 14.771 2.526 -22.439 1.00 80.94 149 MET A CA 1
ATOM 1218 C C . MET A 1 149 ? 16.067 3.192 -22.897 1.00 80.94 149 MET A C 1
ATOM 1220 O O . MET A 1 149 ? 16.263 3.354 -24.101 1.00 80.94 149 MET A O 1
ATOM 1224 N N . VAL A 1 150 ? 16.965 3.535 -21.968 1.00 80.44 150 VAL A N 1
ATOM 1225 C CA . VAL A 1 150 ? 18.283 4.102 -22.297 1.00 80.44 150 VAL A CA 1
ATOM 1226 C C . VAL A 1 150 ? 19.083 3.126 -23.158 1.00 80.44 150 VAL A C 1
ATOM 1228 O O . VAL A 1 150 ? 19.580 3.511 -24.214 1.00 80.44 150 VAL A O 1
ATOM 1231 N N . PHE A 1 151 ? 19.131 1.850 -22.770 1.00 82.19 151 PHE A N 1
ATOM 1232 C CA . PHE A 1 151 ? 19.809 0.810 -23.538 1.00 82.19 151 PHE A CA 1
ATOM 1233 C C . PHE A 1 151 ? 19.205 0.644 -24.941 1.00 82.19 151 PHE A C 1
ATOM 1235 O O . PHE A 1 151 ? 19.921 0.714 -25.937 1.00 82.19 151 PHE A O 1
ATOM 1242 N N . ARG A 1 152 ? 17.878 0.502 -25.047 1.00 82.06 152 ARG A N 1
ATOM 1243 C CA . ARG A 1 152 ? 17.155 0.374 -26.322 1.00 82.06 152 ARG A CA 1
ATOM 1244 C C . ARG A 1 152 ? 17.394 1.576 -27.232 1.00 82.06 152 ARG A C 1
ATOM 1246 O O . ARG A 1 152 ? 17.561 1.397 -28.437 1.00 82.06 152 ARG A O 1
ATOM 1253 N N . ASN A 1 153 ? 17.396 2.788 -26.682 1.00 80.50 153 ASN A N 1
ATOM 1254 C CA . ASN A 1 153 ? 17.665 4.003 -27.446 1.00 80.50 153 ASN A CA 1
ATOM 1255 C C . ASN A 1 153 ? 19.129 4.064 -27.900 1.00 80.50 153 ASN A C 1
ATOM 1257 O O . ASN A 1 153 ? 19.375 4.383 -29.059 1.00 80.50 153 ASN A O 1
ATOM 1261 N N . GLY A 1 154 ? 20.081 3.672 -27.049 1.00 76.62 154 GLY A N 1
ATOM 1262 C CA . GLY A 1 154 ? 21.490 3.535 -27.425 1.00 76.62 154 GLY A CA 1
ATOM 1263 C C . GLY A 1 154 ? 21.691 2.539 -28.571 1.00 76.62 154 GLY A C 1
ATOM 1264 O O . GLY A 1 154 ? 22.311 2.875 -29.577 1.00 76.62 154 GLY A O 1
ATOM 1265 N N . VAL A 1 155 ? 21.076 1.355 -28.481 1.00 78.06 155 VAL A N 1
ATOM 1266 C CA . VAL A 1 155 ? 21.105 0.341 -29.550 1.00 78.06 155 VAL A CA 1
ATOM 1267 C C . VAL A 1 155 ? 20.488 0.877 -30.844 1.00 78.06 155 VAL A C 1
ATOM 1269 O O . VAL A 1 155 ? 21.061 0.686 -31.914 1.00 78.06 155 VAL A O 1
ATOM 1272 N N . LYS A 1 156 ? 19.357 1.592 -30.771 1.00 74.00 156 LYS A N 1
ATOM 1273 C CA . LYS A 1 156 ? 18.747 2.234 -31.947 1.00 74.00 156 LYS A CA 1
ATOM 1274 C C . LYS A 1 156 ? 19.656 3.289 -32.576 1.00 74.00 156 LYS A C 1
ATOM 1276 O O . LYS A 1 156 ? 19.728 3.339 -33.799 1.00 74.00 156 LYS A O 1
ATOM 1281 N N . MET A 1 157 ? 20.342 4.111 -31.779 1.00 73.69 157 MET A N 1
ATOM 1282 C CA . MET A 1 157 ? 21.262 5.124 -32.308 1.00 73.69 157 MET A CA 1
ATOM 1283 C C . MET A 1 157 ? 22.468 4.485 -32.996 1.00 73.69 157 MET A C 1
ATOM 1285 O O . MET A 1 157 ? 22.803 4.872 -34.111 1.00 73.69 157 MET A O 1
ATOM 1289 N N . ILE A 1 158 ? 23.072 3.464 -32.383 1.00 78.19 158 ILE A N 1
ATOM 1290 C CA . ILE A 1 158 ? 24.205 2.738 -32.972 1.00 78.19 158 ILE A CA 1
ATOM 1291 C C . ILE A 1 158 ? 23.770 2.011 -34.253 1.00 78.19 158 ILE A C 1
ATOM 1293 O O . ILE A 1 158 ? 24.423 2.130 -35.287 1.00 78.19 158 ILE A O 1
ATOM 1297 N N . GLY A 1 159 ? 22.640 1.300 -34.222 1.00 73.88 159 GLY A N 1
ATOM 1298 C CA . GLY A 1 159 ? 22.098 0.619 -35.400 1.00 73.88 159 GLY A CA 1
ATOM 1299 C C . GLY A 1 159 ? 21.739 1.589 -36.530 1.00 73.88 159 GLY A C 1
ATOM 1300 O O . GLY A 1 159 ? 22.071 1.336 -37.686 1.00 73.88 159 GLY A O 1
ATOM 1301 N N . GLY A 1 160 ? 21.124 2.728 -36.196 1.00 72.75 160 GLY A N 1
ATOM 1302 C CA . GLY A 1 160 ? 20.829 3.799 -37.147 1.00 72.75 160 GLY A CA 1
ATOM 1303 C C . GLY A 1 160 ? 22.090 4.398 -37.765 1.00 72.75 160 GLY A C 1
ATOM 1304 O O . GLY A 1 160 ? 22.129 4.606 -38.974 1.00 72.75 160 GLY A O 1
ATOM 1305 N N . TYR A 1 161 ? 23.145 4.597 -36.970 1.00 77.19 161 TYR A N 1
ATOM 1306 C CA . TYR A 1 161 ? 24.448 5.043 -37.461 1.00 77.19 161 TYR A CA 1
ATOM 1307 C C . TYR A 1 161 ? 25.046 4.061 -38.476 1.00 77.19 161 TYR A C 1
ATOM 1309 O O . TYR A 1 161 ? 25.464 4.479 -39.554 1.00 77.19 161 TYR A O 1
ATOM 1317 N N . PHE A 1 162 ? 25.041 2.755 -38.183 1.00 78.94 162 PHE A N 1
ATOM 1318 C CA . PHE A 1 162 ? 25.545 1.743 -39.118 1.00 78.94 162 PHE A CA 1
ATOM 1319 C C . PHE A 1 162 ? 24.721 1.662 -40.406 1.00 78.94 162 PHE A C 1
ATOM 1321 O O . PHE A 1 162 ? 25.301 1.580 -41.487 1.00 78.94 162 PHE A O 1
ATOM 1328 N N . ALA A 1 163 ? 23.390 1.719 -40.311 1.00 76.94 163 ALA A N 1
ATOM 1329 C CA . ALA A 1 163 ? 22.517 1.716 -41.482 1.00 76.94 163 ALA A CA 1
ATOM 1330 C C . ALA A 1 163 ? 22.737 2.961 -42.357 1.00 76.94 163 ALA A C 1
ATOM 1332 O O . ALA A 1 163 ? 22.864 2.844 -43.572 1.00 76.94 163 ALA A O 1
ATOM 1333 N N . LEU A 1 164 ? 22.842 4.142 -41.740 1.00 78.00 164 LEU A N 1
ATOM 1334 C CA . LEU A 1 164 ? 23.111 5.398 -42.436 1.00 78.00 164 LEU A CA 1
ATOM 1335 C C . LEU A 1 164 ? 24.490 5.377 -43.107 1.00 78.00 164 LEU A C 1
ATOM 1337 O O . LEU A 1 164 ? 24.588 5.708 -44.285 1.00 78.00 164 LEU A O 1
ATOM 1341 N N . LYS A 1 165 ? 25.526 4.904 -42.402 1.00 75.94 165 LYS A N 1
ATOM 1342 C CA . LYS A 1 165 ? 26.865 4.701 -42.969 1.00 75.94 165 LYS A CA 1
ATOM 1343 C C . LYS A 1 165 ? 26.826 3.772 -44.184 1.00 75.94 165 LYS A C 1
ATOM 1345 O O . LYS A 1 165 ? 27.339 4.137 -45.231 1.00 75.94 165 LYS A O 1
ATOM 1350 N N . TYR A 1 166 ? 26.165 2.620 -44.074 1.00 78.31 166 TYR A N 1
ATOM 1351 C CA . TYR A 1 166 ? 26.051 1.662 -45.177 1.00 78.31 166 TYR A CA 1
ATOM 1352 C C . TYR A 1 166 ? 25.339 2.257 -46.402 1.00 78.31 166 TYR A C 1
ATOM 1354 O O . TYR A 1 166 ? 25.784 2.066 -47.530 1.00 78.31 166 TYR A O 1
ATOM 1362 N N . VAL A 1 167 ? 24.253 3.00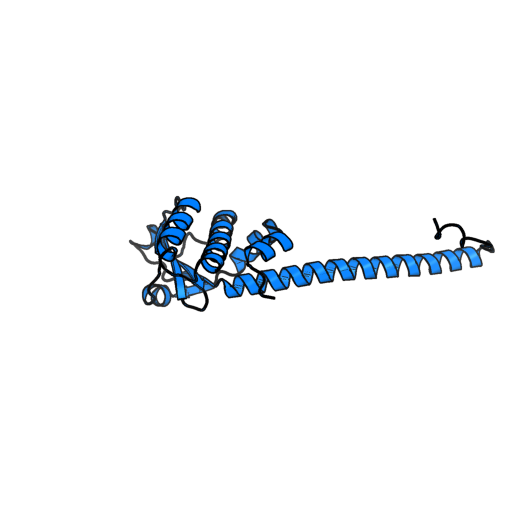8 -46.190 1.00 76.00 167 VAL A N 1
ATOM 1363 C CA . VAL A 1 167 ? 23.525 3.692 -47.269 1.00 76.00 167 VAL A CA 1
ATOM 1364 C C . VAL A 1 167 ? 24.404 4.750 -47.941 1.00 76.00 167 VAL A C 1
ATOM 1366 O O . VAL A 1 167 ? 24.443 4.828 -49.163 1.00 76.00 167 VAL A O 1
ATOM 1369 N N . LEU A 1 168 ? 25.139 5.546 -47.169 1.00 70.94 168 LEU A N 1
ATOM 1370 C CA . LEU A 1 168 ? 26.018 6.588 -47.706 1.00 70.94 168 LEU A CA 1
ATOM 1371 C C . LEU A 1 168 ? 27.230 6.013 -48.451 1.00 70.94 168 LEU A C 1
ATOM 1373 O O . LEU A 1 168 ? 27.561 6.508 -49.530 1.00 70.94 168 LEU A O 1
ATOM 1377 N N . ASP A 1 169 ? 27.823 4.937 -47.925 1.00 74.88 169 ASP A N 1
ATOM 1378 C CA . ASP A 1 169 ? 28.889 4.181 -48.587 1.00 74.88 169 ASP A CA 1
ATOM 1379 C C . ASP A 1 169 ? 28.377 3.584 -49.917 1.00 74.88 169 ASP A C 1
ATOM 1381 O O . ASP A 1 169 ? 29.070 3.646 -50.932 1.00 74.88 169 ASP A O 1
ATOM 1385 N N . TYR A 1 170 ? 27.131 3.087 -49.956 1.00 75.56 170 TYR A N 1
ATOM 1386 C CA . TYR A 1 170 ? 26.482 2.595 -51.180 1.00 75.56 170 TYR A CA 1
ATOM 1387 C C . TYR A 1 170 ? 26.279 3.694 -52.238 1.00 75.56 170 TYR A C 1
ATOM 1389 O O . TYR A 1 170 ? 26.443 3.441 -53.430 1.00 75.56 170 TYR A O 1
ATOM 1397 N N . PHE A 1 171 ? 25.977 4.926 -51.820 1.00 77.81 171 PHE A N 1
ATOM 1398 C CA . PHE A 1 171 ? 25.873 6.085 -52.715 1.00 77.81 171 PHE A CA 1
ATOM 1399 C C . PHE A 1 171 ? 27.233 6.710 -53.085 1.00 77.81 171 PHE A C 1
ATOM 1401 O O . PHE A 1 171 ? 27.267 7.717 -53.793 1.00 77.81 171 PHE A O 1
ATOM 1408 N N . GLY A 1 172 ? 28.356 6.129 -52.643 1.00 62.91 172 GLY A N 1
ATOM 1409 C CA . GLY A 1 172 ? 29.704 6.601 -52.977 1.00 62.91 172 GLY A CA 1
ATOM 1410 C C . GLY A 1 172 ? 30.105 7.908 -52.286 1.00 62.91 172 GLY A C 1
ATOM 1411 O O . GLY A 1 172 ? 31.058 8.564 -52.710 1.00 62.91 172 GLY A O 1
ATOM 1412 N N . ILE A 1 173 ? 29.395 8.304 -51.225 1.00 64.06 173 ILE A N 1
ATOM 1413 C CA . ILE A 1 173 ? 29.692 9.505 -50.441 1.00 64.06 173 ILE A CA 1
ATOM 1414 C C . ILE A 1 173 ? 30.672 9.110 -49.329 1.00 64.06 173 ILE A C 1
ATOM 1416 O O . ILE A 1 173 ? 30.272 8.730 -48.232 1.00 64.06 173 ILE A O 1
ATOM 1420 N N . ASN A 1 174 ? 31.976 9.191 -49.611 1.00 57.09 174 ASN A N 1
ATOM 1421 C CA . ASN A 1 174 ? 33.014 8.881 -48.625 1.00 57.09 174 ASN A CA 1
ATOM 1422 C C . ASN A 1 174 ? 33.039 9.923 -47.492 1.00 57.09 174 ASN A C 1
ATOM 1424 O O . ASN A 1 174 ? 33.459 11.066 -47.685 1.00 57.09 174 ASN A O 1
ATOM 1428 N N . TYR A 1 175 ? 32.649 9.501 -46.288 1.00 51.72 175 TYR A N 1
ATOM 1429 C CA . TYR A 1 175 ? 32.768 10.272 -45.048 1.00 51.72 175 TYR A CA 1
ATOM 1430 C C . TYR A 1 175 ? 34.233 10.342 -44.581 1.00 51.72 175 TYR A C 1
ATOM 1432 O O . TYR A 1 175 ? 34.643 9.676 -43.630 1.00 51.72 175 TYR A O 1
ATOM 1440 N N . TYR A 1 176 ? 35.044 11.182 -45.223 1.00 49.31 176 TYR A N 1
ATOM 1441 C CA . TYR A 1 176 ? 36.266 11.664 -44.583 1.00 49.31 176 TYR A CA 1
ATOM 1442 C C . TYR A 1 176 ? 35.875 12.718 -43.533 1.00 49.31 176 TYR A C 1
ATOM 1444 O O . TYR A 1 176 ? 35.442 13.815 -43.868 1.00 49.31 176 TYR A O 1
ATOM 1452 N N . ASN A 1 177 ? 36.050 12.353 -42.258 1.00 47.25 177 ASN A N 1
ATOM 1453 C CA . ASN A 1 177 ? 35.982 13.188 -41.049 1.00 47.25 177 ASN A CA 1
ATOM 1454 C C . ASN A 1 177 ? 34.593 13.593 -40.521 1.00 47.25 177 ASN A C 1
ATOM 1456 O O . ASN A 1 177 ? 34.146 14.722 -40.676 1.00 47.25 177 ASN A O 1
ATOM 1460 N N . TRP A 1 178 ? 33.985 12.703 -39.730 1.00 49.28 178 TRP A N 1
ATOM 1461 C CA . TRP A 1 178 ? 33.001 13.069 -38.691 1.00 49.28 178 TRP A CA 1
ATOM 1462 C C . TRP A 1 178 ? 33.515 12.841 -37.256 1.00 49.28 178 TRP A C 1
ATOM 1464 O O . TRP A 1 178 ? 32.775 12.996 -36.289 1.00 49.28 178 TRP A O 1
ATOM 1474 N N . SER A 1 179 ? 34.806 12.539 -37.089 1.00 47.38 179 SER A N 1
ATOM 1475 C CA . SER A 1 179 ? 35.473 12.456 -35.779 1.00 47.38 179 SER A CA 1
ATOM 1476 C C . SER A 1 179 ? 35.615 13.812 -35.068 1.00 47.38 179 SER A C 1
ATOM 1478 O O . SER A 1 179 ? 35.978 13.836 -33.898 1.00 47.38 179 SER A O 1
ATOM 1480 N N . GLY A 1 180 ? 35.304 14.931 -35.735 1.00 43.88 180 GLY A N 1
ATOM 1481 C CA . GLY A 1 180 ? 35.354 16.280 -35.155 1.00 43.88 180 GLY A CA 1
ATOM 1482 C C . GLY A 1 180 ? 34.057 16.779 -34.505 1.00 43.88 180 GLY A C 1
ATOM 1483 O O . GLY A 1 180 ? 34.073 17.850 -33.915 1.00 43.88 180 GLY A O 1
ATOM 1484 N N . LEU A 1 181 ? 32.939 16.046 -34.605 1.00 41.22 181 LEU A N 1
ATOM 1485 C CA . LEU A 1 181 ? 31.612 16.533 -34.177 1.00 41.22 181 LEU A CA 1
ATOM 1486 C C . LEU A 1 181 ? 31.054 15.856 -32.914 1.00 41.22 181 LEU A C 1
ATOM 1488 O O . LEU A 1 181 ? 30.036 16.291 -32.395 1.00 41.22 181 LEU A O 1
ATOM 1492 N N . ILE A 1 182 ? 31.716 14.812 -32.404 1.00 45.34 182 ILE A N 1
ATOM 1493 C CA . ILE A 1 182 ? 31.315 14.092 -31.173 1.00 45.34 182 ILE A CA 1
ATOM 1494 C C . ILE A 1 182 ? 32.276 14.431 -30.006 1.00 45.34 182 ILE A C 1
ATOM 1496 O O . ILE A 1 182 ? 32.243 13.814 -28.947 1.00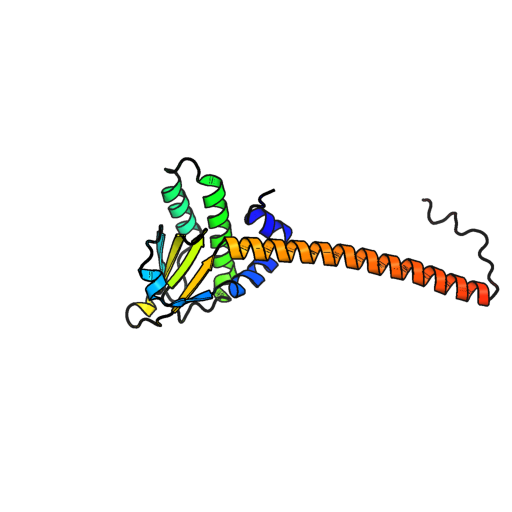 45.34 182 ILE A O 1
ATOM 1500 N N . GLY A 1 183 ? 33.152 15.423 -30.199 1.00 39.00 183 GLY A N 1
ATOM 1501 C CA . GLY A 1 183 ? 34.184 15.846 -29.247 1.00 39.00 183 GLY A CA 1
ATOM 1502 C C . GLY A 1 183 ? 34.141 17.332 -28.883 1.00 39.00 183 GLY A C 1
ATOM 1503 O O . GLY A 1 183 ? 35.205 17.912 -28.678 1.00 39.00 183 GLY A O 1
ATOM 1504 N N . MET A 1 184 ? 32.952 17.943 -28.829 1.00 32.66 184 MET A N 1
ATOM 1505 C CA . MET A 1 184 ? 32.691 19.229 -28.161 1.00 32.66 184 MET A CA 1
ATOM 1506 C C . MET A 1 184 ? 31.354 19.177 -27.432 1.00 32.66 184 MET A C 1
ATOM 1508 O O . MET A 1 184 ? 30.392 18.644 -28.029 1.00 32.66 184 MET A O 1
#